Protein AF-A0A542XQQ1-F1 (afdb_monomer_lite)

Radius of gyration: 12.8 Å; chains: 1; bounding box: 33×26×26 Å

InterPro domains:
  IPR009081 Phosphopantetheine binding ACP domain [PF00550] (33-90)
  IPR009081 Phosphopantetheine binding ACP domain [PS50075] (19-94)
  IPR020806 Polyketide synthase-like, phosphopantetheine-binding domain [SM00823] (22-94)
  IPR036736 ACP-like superfamily [G3DSA:1.10.1200.10] (3-97)
  IPR036736 ACP-like superfamily [SSF47336] (13-92)

Foldseek 3Di:
DALCLLVVLLVDDLVCSLVSLLVVLQVLLCVLLVHDVPDDDDQPDFCVNSVQDPVSLVSSQVVCCGHNVWHDDSVQCVVQRGSNSVSVCCCCVPSNSVPD

pLDDT: mean 90.2, std 9.3, range [49.62, 97.31]

Secondary structure (DSSP, 8-state):
--THHHHHHHHS-HHHHHHHHHHHHHHHHHHHHTPPTTPPPPTTSBTTTTT--HHHHHHHHHHHHHHHSS---HHHHHHS-BHHHHHHHIIIIIS-TT--

Sequence (100 aa):
MTPETVLELRELPRHERREALEVIVAEQFRTKLLMEEGEEFPAEISFFDLGCTSLIIADVKEQLEMLLGCPISATVMFNQPTLEQFVNYLADDILRLSAT

Organism: Salinispora arenicola (NCBI:txid168697)

Structure (mmCIF, N/CA/C/O backbone):
data_AF-A0A542XQQ1-F1
#
_entry.id   AF-A0A542XQQ1-F1
#
loop_
_atom_site.group_PDB
_atom_site.id
_atom_site.type_symbol
_atom_site.label_atom_id
_atom_site.label_alt_id
_atom_site.label_comp_id
_atom_site.label_asym_id
_atom_site.label_entity_id
_atom_site.label_seq_id
_atom_site.pdbx_PDB_ins_code
_atom_site.Cartn_x
_atom_site.Cartn_y
_atom_site.Cartn_z
_atom_site.occupancy
_atom_site.B_iso_or_equiv
_atom_site.auth_seq_id
_atom_site.auth_comp_id
_atom_site.auth_asym_id
_atom_site.auth_atom_id
_atom_site.pdbx_PDB_model_num
ATOM 1 N N . MET A 1 1 ? 6.050 12.660 8.372 1.00 51.56 1 MET A N 1
ATOM 2 C CA . MET A 1 1 ? 4.575 12.697 8.394 1.00 51.56 1 MET A CA 1
ATOM 3 C C . MET A 1 1 ? 4.112 11.668 9.410 1.00 51.56 1 MET A C 1
ATOM 5 O O . MET A 1 1 ? 4.736 10.620 9.514 1.00 51.56 1 MET A O 1
ATOM 9 N N . THR A 1 2 ? 3.172 12.062 10.257 1.00 49.62 2 THR A N 1
ATOM 10 C CA . THR A 1 2 ? 2.835 11.502 11.577 1.00 49.62 2 THR A CA 1
ATOM 11 C C . THR A 1 2 ? 1.506 10.731 11.526 1.00 49.62 2 THR A C 1
ATOM 13 O O . THR A 1 2 ? 0.745 10.930 10.586 1.00 49.62 2 THR A O 1
ATOM 16 N N . PRO A 1 3 ? 1.164 9.923 12.551 1.00 62.09 3 PRO A N 1
ATOM 17 C CA . PRO A 1 3 ? -0.128 9.218 12.678 1.00 62.09 3 PRO A CA 1
ATOM 18 C C . PRO A 1 3 ? -1.395 10.107 12.646 1.00 62.09 3 PRO A C 1
ATOM 20 O O . PRO A 1 3 ? -2.511 9.598 12.752 1.00 62.09 3 PRO A O 1
ATOM 23 N N . GLU A 1 4 ? -1.245 11.424 12.484 1.00 72.88 4 GLU A N 1
ATOM 24 C CA . GLU A 1 4 ? -2.328 12.382 12.230 1.00 72.88 4 GLU A CA 1
ATOM 25 C C . GLU A 1 4 ? -3.085 12.064 10.934 1.00 72.88 4 GLU A C 1
ATOM 27 O O . GLU A 1 4 ? -4.296 12.267 10.882 1.00 72.88 4 GLU A O 1
ATOM 32 N N . THR A 1 5 ? -2.432 11.433 9.952 1.00 83.19 5 THR A N 1
ATOM 33 C CA . THR A 1 5 ? -3.040 11.087 8.660 1.00 83.19 5 THR A CA 1
ATOM 34 C C . THR A 1 5 ? -4.318 10.252 8.793 1.00 83.19 5 THR A C 1
ATOM 36 O O . THR A 1 5 ? -5.286 10.473 8.070 1.00 83.19 5 THR A O 1
ATOM 39 N N . VAL A 1 6 ? -4.389 9.312 9.743 1.00 85.19 6 VAL A N 1
ATOM 40 C CA . VAL A 1 6 ? -5.612 8.508 9.945 1.00 85.19 6 VAL A CA 1
ATOM 41 C C . VAL A 1 6 ? -6.750 9.334 10.545 1.00 85.19 6 VAL A C 1
ATOM 43 O O . VAL A 1 6 ? -7.917 9.066 10.255 1.00 85.19 6 VAL A O 1
ATOM 46 N N . LEU A 1 7 ? -6.437 10.325 11.383 1.00 85.88 7 LEU A N 1
ATOM 47 C CA . LEU A 1 7 ? -7.444 11.235 11.930 1.00 85.88 7 LEU A CA 1
ATOM 48 C C . LEU A 1 7 ? -7.995 12.137 10.825 1.00 85.88 7 LEU A C 1
ATOM 50 O O . LEU A 1 7 ? -9.211 12.191 10.668 1.00 85.88 7 LEU A O 1
ATOM 54 N N . GLU A 1 8 ? -7.121 12.717 10.000 1.00 89.50 8 GLU A N 1
ATOM 55 C CA . GLU A 1 8 ? -7.507 13.535 8.843 1.00 89.50 8 GLU A CA 1
ATOM 56 C C . GLU A 1 8 ? -8.408 12.746 7.880 1.00 89.50 8 GLU A C 1
ATOM 58 O O . GLU A 1 8 ? -9.488 13.203 7.503 1.00 89.50 8 GLU A O 1
ATOM 63 N N . LEU A 1 9 ? -8.037 11.496 7.568 1.00 90.31 9 LEU A N 1
ATOM 64 C CA . LEU A 1 9 ? -8.865 10.596 6.760 1.00 90.31 9 LEU A CA 1
ATOM 65 C C . LEU A 1 9 ? -10.246 10.351 7.381 1.00 90.31 9 LEU A C 1
ATOM 67 O O . LEU A 1 9 ? -11.222 10.174 6.659 1.00 90.31 9 LEU A O 1
ATOM 71 N N . ARG A 1 10 ? -10.363 10.319 8.711 1.00 89.88 10 ARG A N 1
ATOM 72 C CA . ARG A 1 10 ? -11.650 10.129 9.399 1.00 89.88 10 ARG A CA 1
ATOM 73 C C . ARG A 1 10 ? -12.491 11.402 9.453 1.00 89.88 10 ARG A C 1
ATOM 75 O O . ARG A 1 10 ? -13.710 11.290 9.575 1.00 89.88 10 ARG A O 1
ATOM 82 N N . GLU A 1 11 ? -11.894 12.580 9.341 1.00 91.69 11 GLU A N 1
ATOM 83 C CA . GLU A 1 11 ? -12.630 13.846 9.261 1.00 91.69 11 GLU A CA 1
ATOM 84 C C . GLU A 1 11 ? -13.261 14.067 7.881 1.00 91.69 11 GLU A C 1
ATOM 86 O O . GLU A 1 11 ? -14.304 14.715 7.779 1.00 91.69 11 GLU A O 1
ATOM 91 N N . LEU A 1 12 ? -12.699 13.454 6.835 1.00 91.25 12 LEU A N 1
ATOM 92 C CA . LEU A 1 12 ? -13.289 13.469 5.500 1.00 91.25 12 LEU A CA 1
ATOM 93 C C . LEU A 1 12 ? -14.654 12.749 5.457 1.00 91.25 12 LEU A C 1
ATOM 95 O O . LEU A 1 12 ? -14.884 11.765 6.183 1.00 91.25 12 LEU A O 1
ATOM 99 N N . PRO A 1 13 ? -15.567 13.181 4.566 1.00 91.50 13 PRO A N 1
ATOM 100 C CA . PRO A 1 13 ? -16.777 12.443 4.234 1.00 91.50 13 PRO A CA 1
ATOM 101 C C . PRO A 1 13 ? -16.468 10.999 3.851 1.00 91.50 13 PRO A C 1
ATOM 103 O O . PRO A 1 13 ? -15.517 10.718 3.131 1.00 91.50 13 PRO A O 1
ATOM 106 N N . ARG A 1 14 ? -17.305 10.060 4.311 1.00 86.19 14 ARG A N 1
ATOM 107 C CA . ARG A 1 14 ? -17.061 8.610 4.168 1.00 86.19 14 ARG A CA 1
ATOM 108 C C . ARG A 1 14 ? -16.703 8.168 2.746 1.00 86.19 14 ARG A C 1
ATOM 110 O O . ARG A 1 14 ? -15.878 7.277 2.594 1.00 86.19 14 ARG A O 1
ATOM 117 N N . HIS A 1 15 ? -17.322 8.779 1.739 1.00 86.56 15 HIS A N 1
ATOM 118 C CA . HIS A 1 15 ? -17.087 8.448 0.335 1.00 86.56 15 HIS A CA 1
ATOM 119 C C . HIS A 1 15 ? -15.717 8.924 -0.177 1.00 86.56 15 HIS A C 1
ATOM 121 O O . HIS A 1 15 ? -15.167 8.285 -1.062 1.00 86.56 15 HIS A O 1
ATOM 127 N N . GLU A 1 16 ? -15.139 9.969 0.420 1.00 91.88 16 GLU A N 1
ATOM 128 C CA . GLU A 1 16 ? -13.834 10.531 0.039 1.00 91.88 16 GLU A CA 1
ATOM 129 C C . GLU A 1 16 ? -12.668 9.855 0.773 1.00 91.88 16 GLU A C 1
ATOM 131 O O . GLU A 1 16 ? -11.535 9.884 0.304 1.00 91.88 16 GLU A O 1
ATOM 136 N N . ARG A 1 17 ? -12.913 9.194 1.914 1.00 93.19 17 ARG A N 1
ATOM 137 C CA . ARG A 1 17 ? -11.837 8.602 2.736 1.00 93.19 17 ARG A CA 1
ATOM 138 C C . ARG A 1 17 ? -11.014 7.556 1.989 1.00 93.19 17 ARG A C 1
ATOM 140 O O . ARG A 1 17 ? -9.800 7.504 2.150 1.00 93.19 17 ARG A O 1
ATOM 147 N N . ARG A 1 18 ? -11.678 6.697 1.206 1.00 93.06 18 ARG A N 1
ATOM 148 C CA . ARG A 1 18 ? -11.012 5.636 0.434 1.00 93.06 18 ARG A CA 1
ATOM 149 C C . ARG A 1 18 ? -10.184 6.224 -0.705 1.00 93.06 18 ARG A C 1
ATOM 151 O O . ARG A 1 18 ? -9.069 5.771 -0.920 1.00 93.06 18 ARG A O 1
ATOM 158 N N . GLU A 1 19 ? -10.706 7.241 -1.384 1.00 92.62 19 GLU A N 1
ATOM 159 C CA . GLU A 1 19 ? -9.994 7.958 -2.447 1.00 92.62 19 GLU A CA 1
ATOM 160 C C . GLU A 1 19 ? -8.770 8.701 -1.892 1.00 92.62 19 GLU A C 1
ATOM 162 O O . GLU A 1 19 ? -7.666 8.560 -2.406 1.00 92.62 19 GLU A O 1
ATOM 167 N N . ALA A 1 20 ? -8.915 9.391 -0.760 1.00 93.94 20 ALA A N 1
ATOM 168 C CA . ALA A 1 20 ? -7.791 10.039 -0.090 1.00 93.94 20 ALA A CA 1
ATOM 169 C C . ALA A 1 20 ? -6.722 9.031 0.376 1.00 93.94 20 ALA A C 1
ATOM 171 O O . ALA A 1 20 ? -5.524 9.287 0.242 1.00 93.94 20 ALA A O 1
ATOM 172 N N . LEU A 1 21 ? -7.135 7.865 0.888 1.00 95.19 21 LEU A N 1
ATOM 173 C CA . LEU A 1 21 ? -6.210 6.784 1.236 1.00 95.19 21 LEU A CA 1
ATOM 174 C C . LEU A 1 21 ? -5.481 6.242 0.001 1.00 95.19 21 LEU A C 1
ATOM 176 O O . LEU A 1 21 ? -4.280 5.992 0.072 1.00 95.19 21 LEU A O 1
ATOM 180 N N . GLU A 1 22 ? -6.183 6.078 -1.120 1.00 95.62 22 GLU A N 1
ATOM 181 C CA . GLU A 1 22 ? -5.584 5.651 -2.385 1.00 95.62 22 GLU A CA 1
ATOM 182 C C . GLU A 1 22 ? -4.488 6.608 -2.841 1.00 95.62 22 GLU A C 1
ATOM 184 O O . GLU A 1 22 ? -3.391 6.147 -3.150 1.00 95.62 22 GLU A O 1
ATOM 189 N N . VAL A 1 23 ? -4.738 7.919 -2.788 1.00 94.38 23 VAL A N 1
ATOM 190 C CA . VAL A 1 23 ? -3.733 8.942 -3.107 1.00 94.38 23 VAL A CA 1
ATOM 191 C C . VAL A 1 23 ? -2.499 8.781 -2.218 1.00 94.38 23 VAL A C 1
ATOM 193 O O . VAL A 1 23 ? -1.386 8.675 -2.724 1.00 94.38 23 VAL A O 1
ATOM 196 N N . ILE A 1 24 ? -2.675 8.677 -0.897 1.00 94.19 24 ILE A N 1
ATOM 197 C CA . ILE A 1 24 ? -1.554 8.520 0.046 1.00 94.19 24 ILE A CA 1
ATOM 198 C C . ILE A 1 24 ? -0.718 7.274 -0.272 1.00 94.19 24 ILE A C 1
ATOM 200 O O . ILE A 1 24 ? 0.515 7.333 -0.248 1.00 94.19 24 ILE A O 1
ATOM 204 N N . VAL A 1 25 ? -1.381 6.148 -0.550 1.00 95.38 25 VAL A N 1
ATOM 205 C CA . VAL A 1 25 ? -0.722 4.869 -0.841 1.00 95.38 25 VAL A CA 1
ATOM 206 C C . VAL A 1 25 ? -0.008 4.925 -2.191 1.00 95.38 25 VAL A C 1
ATOM 208 O O . VAL A 1 25 ? 1.159 4.538 -2.267 1.00 95.38 25 VAL A O 1
ATOM 211 N N . ALA A 1 26 ? -0.663 5.449 -3.229 1.00 96.00 26 ALA A N 1
ATOM 212 C CA . ALA A 1 26 ? -0.092 5.616 -4.561 1.00 96.00 26 ALA A CA 1
ATOM 213 C C . ALA A 1 26 ? 1.189 6.458 -4.522 1.00 96.00 26 ALA A C 1
ATOM 215 O O . ALA A 1 26 ? 2.201 6.058 -5.096 1.00 96.00 26 ALA A O 1
ATOM 216 N N . GLU A 1 27 ? 1.192 7.567 -3.777 1.00 94.44 27 GLU A N 1
ATOM 217 C CA . GLU A 1 27 ? 2.368 8.433 -3.629 1.00 94.44 27 GLU A CA 1
AT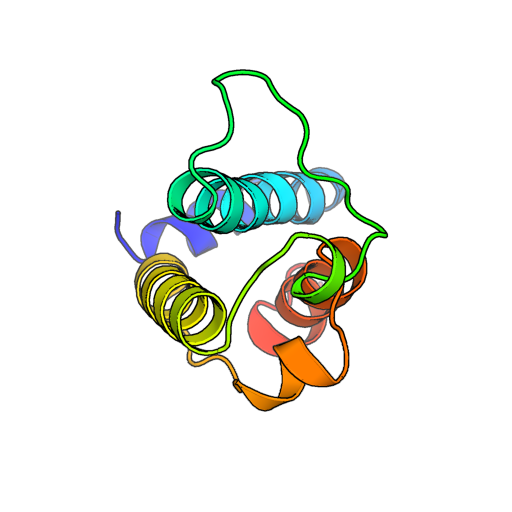OM 218 C C . GLU A 1 27 ? 3.592 7.694 -3.063 1.00 94.44 27 GLU A C 1
ATOM 220 O O . GLU A 1 27 ? 4.725 7.950 -3.489 1.00 94.44 27 GLU A O 1
ATOM 225 N N . GLN A 1 28 ? 3.395 6.722 -2.160 1.00 94.94 28 GLN A N 1
ATOM 226 C CA . GLN A 1 28 ? 4.513 5.930 -1.631 1.00 94.94 28 GLN A CA 1
ATOM 227 C C . GLN A 1 28 ? 5.153 5.068 -2.721 1.00 94.94 28 GL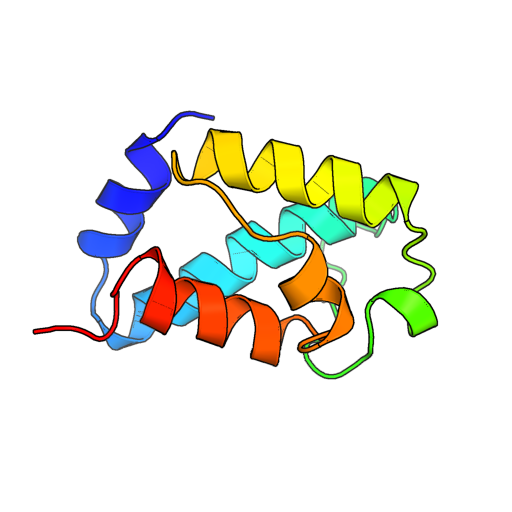N A C 1
ATOM 229 O O . GLN A 1 28 ? 6.380 4.973 -2.799 1.00 94.94 28 GLN A O 1
ATOM 234 N N . PHE A 1 29 ? 4.338 4.464 -3.588 1.00 95.44 29 PHE A N 1
ATOM 235 C CA . PHE A 1 29 ? 4.837 3.661 -4.699 1.00 95.44 29 PHE A CA 1
ATOM 236 C C . PHE A 1 29 ? 5.479 4.521 -5.785 1.00 95.44 29 PHE A C 1
ATOM 238 O O . PHE A 1 29 ? 6.593 4.216 -6.209 1.00 95.44 29 PHE A O 1
ATOM 245 N N . ARG A 1 30 ? 4.835 5.623 -6.183 1.00 95.44 30 ARG A N 1
ATOM 246 C CA . ARG A 1 30 ? 5.359 6.570 -7.181 1.00 95.44 30 ARG A CA 1
ATOM 247 C C . ARG A 1 30 ? 6.742 7.080 -6.808 1.00 95.44 30 ARG A C 1
ATOM 249 O O . ARG A 1 30 ? 7.660 7.036 -7.623 1.00 95.44 30 ARG A O 1
ATOM 256 N N . THR A 1 31 ? 6.908 7.470 -5.544 1.00 93.50 31 THR A N 1
ATOM 257 C CA . THR A 1 31 ? 8.194 7.929 -5.006 1.00 93.50 31 THR A CA 1
ATOM 258 C C . THR A 1 31 ? 9.275 6.854 -5.143 1.00 93.50 31 THR A C 1
ATOM 260 O O . THR A 1 31 ? 10.413 7.155 -5.494 1.00 93.50 31 THR A O 1
ATOM 263 N N . LYS A 1 32 ? 8.939 5.584 -4.884 1.00 94.38 32 LYS A N 1
ATOM 264 C CA . LYS A 1 32 ? 9.896 4.466 -4.957 1.00 94.38 32 LYS A CA 1
ATOM 265 C C . LYS A 1 32 ? 10.182 3.999 -6.382 1.00 94.38 32 LYS A C 1
ATOM 267 O O . LYS A 1 32 ? 11.274 3.495 -6.631 1.00 94.38 32 LYS A O 1
ATOM 272 N N . LEU A 1 33 ? 9.232 4.179 -7.294 1.00 93.69 33 LEU A N 1
ATOM 273 C CA . LEU A 1 33 ? 9.386 3.899 -8.721 1.00 93.69 33 LEU A CA 1
ATOM 274 C C . LEU A 1 33 ? 9.986 5.072 -9.508 1.00 93.69 33 LEU A C 1
ATOM 276 O O . LEU A 1 33 ? 10.259 4.908 -10.692 1.00 93.69 33 LEU A O 1
ATOM 280 N N . LEU A 1 34 ? 10.238 6.216 -8.859 1.00 93.50 34 LEU A N 1
ATOM 281 C CA . LEU A 1 34 ? 10.765 7.431 -9.491 1.00 93.50 34 LEU A CA 1
ATOM 282 C C . LEU A 1 34 ? 9.872 7.924 -10.645 1.00 93.50 34 LEU A C 1
ATOM 284 O O . LEU A 1 34 ? 10.375 8.392 -11.665 1.00 93.50 34 LEU A O 1
ATOM 288 N N . MET A 1 35 ? 8.555 7.788 -10.472 1.00 93.88 35 MET A N 1
ATOM 289 C CA . MET A 1 35 ? 7.554 8.266 -11.430 1.00 93.88 35 MET A CA 1
ATOM 290 C C . MET A 1 35 ? 7.536 9.794 -11.488 1.00 93.88 35 MET A C 1
ATOM 292 O O . MET A 1 35 ? 7.870 10.466 -10.507 1.00 93.88 35 MET A O 1
ATOM 296 N N . GLU A 1 36 ? 7.127 10.345 -12.629 1.00 91.56 36 GLU A N 1
ATOM 297 C CA . GLU A 1 36 ? 7.087 11.795 -12.816 1.00 91.56 36 GLU A CA 1
ATOM 298 C C . GLU A 1 36 ? 5.949 12.442 -12.005 1.00 91.56 36 GLU A C 1
ATOM 300 O O . GLU A 1 36 ? 4.917 11.829 -11.693 1.00 91.56 36 GLU A O 1
ATOM 305 N N . GLU A 1 37 ? 6.126 13.717 -11.651 1.00 84.31 37 GLU A N 1
ATOM 306 C CA . GLU A 1 37 ? 5.069 14.508 -11.020 1.00 84.31 37 GLU A CA 1
ATOM 307 C C . GLU A 1 37 ? 3.856 14.603 -11.961 1.00 84.31 37 GLU A C 1
ATOM 309 O O . GLU A 1 37 ? 3.976 14.988 -13.122 1.00 84.31 37 GLU A O 1
ATOM 314 N N . GLY A 1 38 ? 2.672 14.244 -11.462 1.00 81.75 38 GLY A N 1
ATOM 315 C CA . GLY A 1 38 ? 1.432 14.216 -12.246 1.00 81.75 38 GLY A CA 1
ATOM 316 C C . GLY A 1 38 ? 1.161 12.916 -13.016 1.00 81.75 38 GL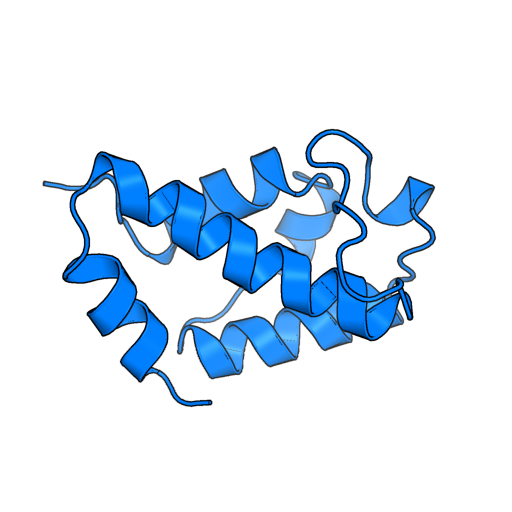Y A C 1
ATOM 317 O O . GLY A 1 38 ? 0.054 12.751 -13.513 1.00 81.75 38 GLY A O 1
ATOM 318 N N . GLU A 1 39 ? 2.103 11.969 -13.065 1.00 90.06 39 GLU A N 1
ATOM 319 C CA . GLU A 1 39 ? 1.853 10.628 -13.616 1.00 90.06 39 GLU A CA 1
ATOM 320 C C . GLU A 1 39 ? 0.878 9.835 -12.726 1.00 90.06 39 GLU A C 1
ATOM 322 O O . GLU A 1 39 ? 1.054 9.785 -11.508 1.00 90.06 39 GLU A O 1
ATOM 327 N N . GLU A 1 40 ? -0.157 9.222 -13.300 1.00 90.69 40 GLU A N 1
ATOM 328 C CA . GLU A 1 40 ? -1.114 8.417 -12.531 1.00 90.69 40 GLU A CA 1
ATOM 329 C C . GLU A 1 40 ? -0.541 7.034 -12.206 1.00 90.69 40 GLU A C 1
ATOM 331 O O . GLU A 1 40 ? 0.019 6.354 -13.068 1.00 90.69 40 GLU A O 1
ATOM 336 N N . PHE A 1 41 ? -0.716 6.585 -10.961 1.00 94.94 41 PHE A N 1
ATOM 337 C CA . PHE A 1 41 ? -0.373 5.217 -10.588 1.00 94.94 41 PHE A CA 1
ATOM 338 C C . PHE A 1 41 ? -1.501 4.264 -11.017 1.00 94.94 41 PHE A C 1
ATOM 340 O O . PHE A 1 41 ? -2.643 4.450 -10.590 1.00 94.94 41 PHE A O 1
ATOM 347 N N . PRO A 1 42 ? -1.225 3.229 -11.826 1.00 95.38 42 PRO A N 1
ATOM 348 C CA . PRO A 1 42 ? -2.272 2.357 -12.346 1.00 95.38 42 PRO A CA 1
ATOM 349 C C . PRO A 1 42 ? -2.854 1.463 -11.245 1.00 95.38 42 PRO A C 1
ATOM 351 O O . PRO A 1 42 ? -2.163 0.617 -10.675 1.00 95.38 42 PRO A O 1
ATOM 354 N N . ALA A 1 43 ? -4.150 1.631 -10.970 1.00 95.38 43 ALA A N 1
ATOM 355 C CA . ALA A 1 43 ? -4.782 1.028 -9.799 1.00 95.38 43 ALA A CA 1
ATOM 356 C C . ALA A 1 43 ? -4.952 -0.501 -9.880 1.00 95.38 43 ALA A C 1
ATOM 358 O O . ALA A 1 43 ? -4.901 -1.188 -8.858 1.00 95.38 43 ALA A O 1
ATOM 359 N N . GLU A 1 44 ? -5.128 -1.024 -11.096 1.00 96.19 44 GLU A N 1
ATOM 360 C CA . GLU A 1 44 ? -5.466 -2.428 -11.376 1.00 96.19 44 GLU A CA 1
ATOM 361 C C . GLU A 1 44 ? -4.259 -3.277 -11.814 1.00 96.19 44 GLU A C 1
ATOM 363 O O . GLU A 1 44 ? -4.370 -4.498 -11.942 1.00 96.19 44 GLU A O 1
ATOM 368 N N . ILE A 1 45 ? -3.096 -2.659 -12.055 1.00 96.75 45 ILE A N 1
ATOM 369 C CA . ILE A 1 45 ? -1.883 -3.379 -12.463 1.00 96.75 45 ILE A CA 1
ATOM 370 C C . ILE A 1 45 ? -1.155 -3.881 -11.219 1.00 96.75 45 ILE A C 1
ATOM 372 O O . ILE A 1 45 ? -1.081 -3.197 -10.196 1.00 96.75 45 ILE A O 1
ATOM 376 N N . SER A 1 46 ? -0.611 -5.097 -11.301 1.00 96.06 46 SER A N 1
ATOM 377 C CA . SER A 1 46 ? 0.136 -5.654 -10.185 1.00 96.06 46 SER A CA 1
ATOM 378 C C . SER A 1 46 ? 1.390 -4.830 -9.884 1.00 96.06 46 SER A C 1
ATOM 380 O O . SER A 1 46 ? 2.138 -4.493 -10.798 1.00 96.06 46 SER A O 1
ATOM 382 N N . PHE A 1 47 ? 1.699 -4.602 -8.605 1.00 95.19 47 PHE A N 1
ATOM 383 C CA . PHE A 1 47 ? 2.950 -3.977 -8.170 1.00 95.19 47 PHE A CA 1
ATOM 384 C C . PHE A 1 47 ? 4.176 -4.633 -8.824 1.00 95.19 47 PHE A C 1
ATOM 386 O O . PHE A 1 47 ? 5.111 -3.944 -9.219 1.00 95.19 47 PHE A O 1
ATOM 393 N N . PHE A 1 48 ? 4.169 -5.958 -8.998 1.00 94.00 48 PHE A N 1
ATOM 394 C CA . PHE A 1 48 ? 5.281 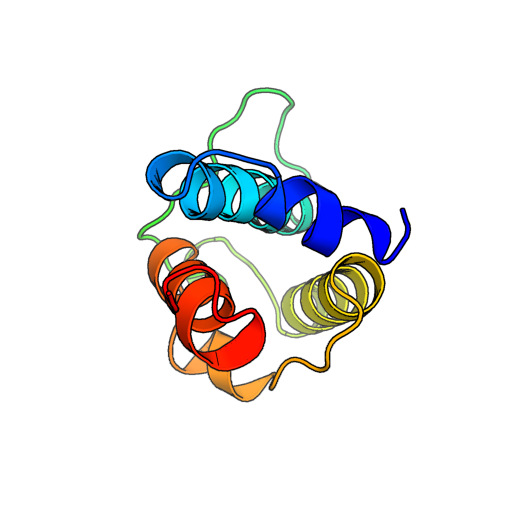-6.683 -9.621 1.00 94.00 48 PHE A CA 1
ATOM 395 C C . PHE A 1 48 ? 5.402 -6.405 -11.123 1.00 94.00 48 PHE A C 1
ATOM 397 O O . PHE A 1 48 ? 6.518 -6.255 -11.619 1.00 94.00 48 PHE A O 1
ATOM 404 N N . ASP A 1 49 ? 4.276 -6.273 -11.828 1.00 95.81 49 ASP A N 1
ATOM 405 C CA . ASP A 1 49 ? 4.252 -5.895 -13.248 1.00 95.81 49 ASP A CA 1
ATOM 406 C C . ASP A 1 49 ? 4.687 -4.434 -13.451 1.00 95.81 49 ASP A C 1
ATOM 408 O O . ASP A 1 49 ? 5.260 -4.095 -14.485 1.00 95.81 49 ASP A O 1
ATOM 412 N N . LEU A 1 50 ? 4.500 -3.585 -12.434 1.00 94.31 50 LEU A N 1
ATOM 413 C CA . LEU A 1 50 ? 5.018 -2.211 -12.373 1.00 94.31 50 LEU A CA 1
ATOM 414 C C . LEU A 1 50 ? 6.501 -2.135 -11.979 1.00 94.31 50 LEU A C 1
ATOM 416 O O . LEU A 1 50 ? 7.057 -1.047 -11.851 1.00 94.31 50 LEU A O 1
ATOM 420 N N . GLY A 1 51 ? 7.160 -3.278 -11.773 1.00 93.25 51 GLY A N 1
ATOM 421 C CA . GLY A 1 51 ? 8.574 -3.340 -11.411 1.00 93.25 51 GLY A CA 1
ATOM 422 C C . GLY A 1 51 ? 8.857 -3.158 -9.918 1.00 93.25 51 GLY A C 1
ATOM 423 O O . GLY A 1 51 ? 10.022 -3.021 -9.535 1.00 93.25 51 GLY A O 1
ATOM 424 N N . CYS A 1 52 ? 7.842 -3.194 -9.044 1.00 94.38 52 CYS A N 1
ATOM 425 C CA . CYS A 1 52 ? 8.076 -3.237 -7.605 1.00 94.38 52 CYS A CA 1
ATOM 426 C C . CYS A 1 52 ? 8.770 -4.549 -7.226 1.00 94.38 52 CYS A C 1
ATOM 428 O O . CYS A 1 52 ? 8.238 -5.649 -7.373 1.00 94.38 52 CYS A O 1
ATOM 430 N N . THR A 1 53 ? 9.975 -4.421 -6.683 1.00 93.94 53 THR A N 1
ATOM 431 C CA . THR A 1 53 ? 10.720 -5.538 -6.100 1.00 93.94 53 THR A CA 1
ATOM 432 C C . THR A 1 53 ? 10.313 -5.754 -4.644 1.00 93.94 53 THR A C 1
ATOM 434 O O . THR A 1 53 ? 9.726 -4.874 -4.016 1.00 93.94 53 THR A O 1
ATOM 437 N N . SER A 1 54 ? 10.699 -6.885 -4.047 1.00 92.44 54 SER A N 1
ATOM 438 C CA . SER A 1 54 ? 10.477 -7.131 -2.614 1.00 92.44 54 SER A CA 1
ATOM 439 C C . SER A 1 54 ? 11.063 -6.036 -1.713 1.00 92.44 54 SER A C 1
ATOM 441 O O . SER A 1 54 ? 10.514 -5.777 -0.647 1.00 92.44 54 SER A O 1
ATOM 443 N N . LEU A 1 55 ? 12.156 -5.388 -2.138 1.00 94.12 55 LEU A N 1
ATOM 444 C CA . LEU A 1 55 ? 12.751 -4.266 -1.411 1.00 94.12 55 LEU A CA 1
ATOM 445 C C . LEU A 1 55 ? 11.843 -3.032 -1.461 1.00 94.12 55 LEU A C 1
ATOM 447 O O . LEU A 1 55 ? 11.575 -2.438 -0.426 1.00 94.12 55 LEU A O 1
ATOM 451 N N . ILE A 1 56 ? 11.309 -2.698 -2.641 1.00 94.44 56 ILE A N 1
ATOM 452 C CA . ILE A 1 56 ? 10.348 -1.594 -2.798 1.00 94.44 56 ILE A CA 1
ATOM 453 C C . ILE A 1 56 ? 9.093 -1.858 -1.962 1.00 94.44 56 ILE A C 1
ATOM 455 O O . ILE A 1 56 ? 8.635 -0.974 -1.247 1.00 94.44 56 ILE A O 1
ATOM 459 N N . ILE A 1 57 ? 8.573 -3.086 -2.002 1.00 94.81 57 ILE A N 1
ATOM 460 C CA . ILE A 1 57 ? 7.406 -3.502 -1.216 1.00 94.81 57 ILE A CA 1
ATOM 461 C C . ILE A 1 57 ? 7.666 -3.348 0.290 1.00 94.81 57 ILE A C 1
ATOM 463 O O . ILE A 1 57 ? 6.832 -2.792 1.003 1.00 94.81 57 ILE A O 1
ATOM 467 N N . ALA A 1 58 ? 8.821 -3.808 0.780 1.00 94.44 58 ALA A N 1
ATOM 468 C CA . ALA A 1 58 ? 9.189 -3.691 2.190 1.00 94.44 58 ALA A CA 1
ATOM 469 C C . ALA A 1 58 ? 9.337 -2.226 2.632 1.00 94.44 58 ALA A C 1
ATOM 471 O O . ALA A 1 58 ? 8.816 -1.854 3.683 1.00 94.44 58 ALA A O 1
ATOM 472 N N . ASP A 1 59 ? 9.977 -1.399 1.805 1.00 94.81 59 ASP A N 1
ATOM 473 C CA . ASP A 1 59 ? 10.141 0.032 2.046 1.00 94.81 59 ASP A CA 1
ATOM 474 C C . ASP A 1 59 ? 8.791 0.764 2.091 1.00 94.81 59 ASP A C 1
ATOM 476 O O . ASP A 1 59 ? 8.535 1.528 3.018 1.00 94.81 59 ASP A O 1
ATOM 480 N N . VAL A 1 60 ? 7.916 0.544 1.101 1.00 95.31 60 VAL A N 1
ATOM 481 C CA . VAL A 1 60 ? 6.578 1.163 1.060 1.00 95.31 60 VAL A CA 1
ATOM 482 C C . VAL A 1 60 ? 5.760 0.739 2.272 1.00 95.31 60 VAL A C 1
ATOM 484 O O . VAL A 1 60 ? 5.136 1.581 2.914 1.00 95.31 60 VAL A O 1
ATOM 487 N N . LYS A 1 61 ? 5.797 -0.550 2.628 1.00 94.69 61 LYS A N 1
ATOM 488 C CA . LYS A 1 61 ? 5.146 -1.059 3.836 1.00 94.69 61 LYS A CA 1
ATOM 489 C C . LYS A 1 61 ? 5.621 -0.305 5.079 1.00 94.69 61 LYS A C 1
ATOM 491 O O . LYS A 1 61 ? 4.779 0.161 5.836 1.00 94.69 61 LYS A O 1
ATOM 496 N N . GLU A 1 62 ? 6.930 -0.187 5.296 1.00 94.69 62 GLU A N 1
ATOM 497 C CA . GLU A 1 62 ? 7.478 0.504 6.471 1.00 94.69 62 GLU A CA 1
ATOM 498 C C . GLU A 1 62 ? 7.036 1.975 6.520 1.00 94.69 62 GLU A C 1
ATOM 500 O O . GLU A 1 62 ? 6.618 2.462 7.571 1.00 94.69 62 GLU A O 1
ATOM 505 N N . GLN A 1 63 ? 7.049 2.673 5.378 1.00 93.75 63 GLN A N 1
ATOM 506 C CA . GLN A 1 63 ? 6.551 4.050 5.305 1.00 93.75 63 GLN A CA 1
ATOM 507 C C . GLN A 1 63 ? 5.063 4.140 5.653 1.00 93.75 63 GLN A C 1
ATOM 509 O O . GLN A 1 63 ? 4.671 4.984 6.457 1.00 93.75 63 GLN A O 1
ATOM 514 N N . LEU A 1 64 ? 4.232 3.251 5.108 1.00 94.38 64 LEU A N 1
ATOM 515 C CA . LEU A 1 64 ? 2.801 3.225 5.408 1.00 94.38 64 LEU A CA 1
ATOM 516 C C . LEU A 1 64 ? 2.520 2.889 6.875 1.00 94.38 64 LEU A C 1
ATOM 518 O O . LEU A 1 64 ? 1.638 3.500 7.467 1.00 94.38 64 LEU A O 1
ATOM 522 N N . GLU A 1 65 ? 3.274 1.977 7.490 1.00 94.00 65 GLU A N 1
ATOM 523 C CA . GLU A 1 65 ? 3.140 1.675 8.921 1.00 94.00 65 GLU A CA 1
ATOM 524 C C . GLU A 1 65 ? 3.445 2.905 9.789 1.00 94.00 65 GLU A C 1
ATOM 526 O O . GLU A 1 65 ? 2.742 3.156 10.770 1.00 94.00 65 GLU A O 1
ATOM 531 N N . MET A 1 66 ? 4.444 3.711 9.411 1.00 92.31 66 MET A N 1
ATOM 532 C CA . MET A 1 66 ? 4.756 4.970 10.095 1.00 92.31 66 MET A CA 1
ATOM 533 C C . MET A 1 66 ? 3.684 6.047 9.884 1.00 92.31 66 MET A C 1
ATOM 535 O O . MET A 1 66 ? 3.326 6.738 10.838 1.00 92.31 66 MET A O 1
ATOM 539 N N . LEU A 1 67 ? 3.168 6.187 8.658 1.00 91.19 67 LEU A N 1
ATOM 540 C CA . LEU A 1 67 ? 2.138 7.173 8.305 1.00 91.19 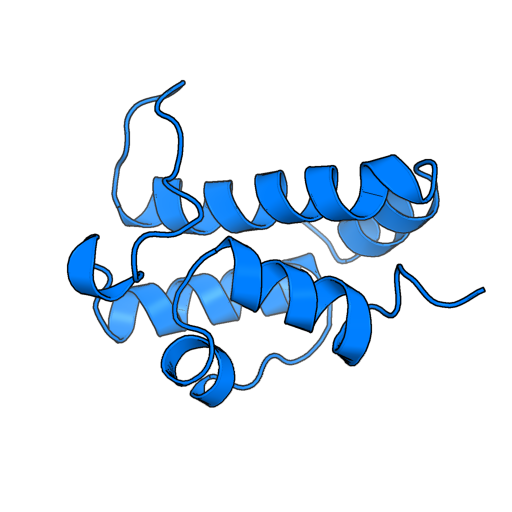67 LEU A CA 1
ATOM 541 C C . LEU A 1 67 ? 0.788 6.852 8.949 1.00 91.19 67 LEU A C 1
ATOM 543 O O . LEU A 1 67 ? 0.117 7.731 9.483 1.00 91.19 67 LEU A O 1
ATOM 547 N N . LEU A 1 68 ? 0.387 5.583 8.901 1.00 90.44 68 LEU A N 1
ATOM 548 C CA . LEU A 1 68 ? -0.920 5.133 9.368 1.00 90.44 68 LEU A CA 1
ATOM 549 C C . LEU A 1 68 ? -0.912 4.747 10.855 1.00 90.44 68 LEU A C 1
ATOM 551 O O . LEU A 1 68 ? -1.969 4.615 11.467 1.00 90.44 68 LEU A O 1
ATOM 555 N N . GLY A 1 69 ? 0.264 4.557 11.457 1.00 90.88 69 GLY A N 1
ATOM 556 C CA . GLY A 1 69 ? 0.395 4.179 12.864 1.00 90.88 69 GLY A CA 1
ATOM 557 C C . GLY A 1 69 ? -0.139 2.777 13.179 1.00 90.88 69 GLY A C 1
ATOM 558 O O . GLY A 1 69 ? -0.502 2.498 14.322 1.00 90.88 69 GLY A O 1
ATOM 559 N N . CYS A 1 70 ? -0.210 1.892 12.182 1.00 90.25 70 CYS A N 1
ATOM 560 C CA . CYS A 1 70 ? -0.728 0.533 12.313 1.00 90.25 70 CYS A CA 1
ATOM 561 C C . CYS A 1 70 ? 0.158 -0.477 11.568 1.00 90.25 70 CYS A C 1
ATOM 563 O O . CYS A 1 70 ? 0.672 -0.149 10.500 1.00 90.25 70 CYS A O 1
ATOM 565 N N . PRO A 1 71 ? 0.318 -1.709 12.083 1.00 91.50 71 PRO A N 1
ATOM 566 C CA . PRO A 1 71 ? 1.098 -2.742 11.409 1.00 91.50 71 PRO A CA 1
ATOM 567 C C . PRO A 1 71 ? 0.386 -3.256 10.150 1.00 91.50 71 PRO A C 1
ATOM 569 O O . PRO A 1 71 ? -0.833 -3.440 10.144 1.00 91.50 71 PRO A O 1
ATOM 572 N N . ILE A 1 72 ? 1.156 -3.560 9.106 1.00 92.44 72 ILE A N 1
ATOM 573 C CA . ILE A 1 72 ? 0.662 -4.069 7.822 1.00 92.44 72 ILE A CA 1
ATOM 574 C C . ILE A 1 72 ? 1.315 -5.427 7.550 1.00 92.44 72 ILE A C 1
ATOM 576 O O . ILE A 1 72 ? 2.530 -5.588 7.622 1.00 92.44 72 ILE A O 1
ATOM 580 N N . SER A 1 73 ? 0.526 -6.446 7.212 1.00 90.00 73 SER A N 1
ATOM 581 C CA . SER A 1 73 ? 1.097 -7.747 6.850 1.00 90.00 73 SER A CA 1
ATOM 582 C C . SER A 1 73 ? 1.736 -7.681 5.466 1.00 90.00 73 SER A C 1
ATOM 584 O O . SER A 1 73 ? 1.043 -7.413 4.492 1.00 90.00 73 SER A O 1
ATOM 586 N N . ALA A 1 74 ? 3.026 -8.003 5.341 1.00 83.31 74 ALA A N 1
ATOM 587 C CA . ALA A 1 74 ? 3.684 -8.060 4.031 1.00 83.31 74 ALA A CA 1
ATOM 588 C C . ALA A 1 74 ? 2.997 -9.056 3.079 1.00 83.31 74 ALA A C 1
ATOM 590 O O . ALA A 1 74 ? 2.935 -8.817 1.879 1.00 83.31 74 ALA A O 1
ATOM 591 N N . THR A 1 75 ? 2.421 -10.141 3.611 1.00 89.94 75 THR A N 1
ATOM 592 C CA . THR A 1 75 ? 1.701 -11.159 2.830 1.00 89.94 75 THR A CA 1
ATOM 593 C C . THR A 1 75 ? 0.514 -10.577 2.063 1.00 89.94 75 THR A C 1
ATOM 595 O O . THR A 1 75 ? 0.182 -11.080 0.991 1.00 89.94 75 THR A O 1
ATOM 598 N N . VAL A 1 76 ? -0.109 -9.502 2.561 1.00 91.44 76 VAL A N 1
ATOM 599 C CA . VAL A 1 76 ? -1.254 -8.903 1.870 1.00 91.44 76 VAL A CA 1
ATOM 600 C C . VAL A 1 76 ? -0.849 -8.272 0.544 1.00 91.44 76 VAL A C 1
ATOM 602 O O . VAL A 1 76 ? -1.566 -8.440 -0.426 1.00 91.44 76 VAL A O 1
ATOM 605 N N . MET A 1 77 ? 0.334 -7.660 0.449 1.00 88.38 77 MET A N 1
ATOM 606 C CA . MET A 1 77 ? 0.823 -7.057 -0.798 1.00 88.38 77 MET A CA 1
ATOM 607 C C . MET A 1 77 ? 1.180 -8.109 -1.865 1.00 88.38 77 MET A C 1
ATOM 609 O O . MET A 1 77 ? 1.319 -7.771 -3.034 1.00 88.38 77 MET A O 1
ATOM 613 N N . PHE A 1 78 ? 1.296 -9.388 -1.484 1.00 89.50 78 PHE A N 1
ATOM 614 C CA . PHE A 1 78 ? 1.407 -10.507 -2.426 1.00 89.50 78 PHE A CA 1
ATOM 615 C C . PHE A 1 78 ? 0.036 -11.079 -2.815 1.00 89.50 78 PHE A C 1
ATOM 617 O O . PHE A 1 78 ? -0.160 -11.469 -3.962 1.00 89.50 78 PHE A O 1
ATOM 624 N N . ASN A 1 79 ? -0.913 -11.132 -1.875 1.00 92.12 79 ASN A N 1
ATOM 625 C CA . ASN A 1 79 ? -2.252 -11.688 -2.103 1.00 92.12 79 ASN A CA 1
ATOM 626 C C . ASN A 1 79 ? -3.228 -10.697 -2.746 1.00 92.12 79 ASN A C 1
ATOM 628 O O . ASN A 1 79 ? -4.200 -11.115 -3.367 1.00 92.12 79 ASN A O 1
ATOM 632 N N . GLN A 1 80 ? -3.004 -9.404 -2.538 1.00 92.44 80 GLN A N 1
ATOM 633 C CA . GLN A 1 80 ? -3.780 -8.271 -3.032 1.00 92.44 80 GLN A CA 1
ATOM 634 C C . GLN A 1 80 ? -2.809 -7.332 -3.764 1.00 92.44 80 GLN A C 1
ATOM 636 O O . GLN A 1 80 ? -2.501 -6.248 -3.267 1.00 92.44 80 GLN A O 1
ATOM 641 N N . PRO A 1 81 ? -2.206 -7.776 -4.883 1.00 94.75 81 PRO A N 1
ATOM 642 C CA . PRO A 1 81 ? -0.987 -7.169 -5.400 1.00 94.75 81 PRO A CA 1
ATOM 643 C C . PRO A 1 81 ? -1.251 -5.943 -6.276 1.00 94.75 81 PRO A C 1
ATOM 645 O O . PRO A 1 81 ? -0.401 -5.616 -7.092 1.00 94.75 81 PRO A O 1
ATOM 648 N N . THR A 1 82 ? -2.414 -5.306 -6.158 1.00 97.31 82 THR A N 1
ATOM 649 C CA . THR A 1 82 ? -2.804 -4.104 -6.909 1.00 97.31 82 THR A CA 1
ATOM 650 C C . THR A 1 82 ? -3.123 -2.985 -5.926 1.00 97.31 82 THR A C 1
ATOM 652 O O . THR A 1 82 ? -3.473 -3.252 -4.770 1.00 97.31 82 THR A O 1
ATOM 655 N N . LEU A 1 83 ? -3.014 -1.732 -6.369 1.00 96.56 83 LEU A N 1
ATOM 656 C CA . LEU A 1 83 ? -3.319 -0.582 -5.519 1.00 96.56 83 LEU A CA 1
ATOM 657 C C . LEU A 1 83 ? -4.773 -0.632 -5.041 1.00 96.56 83 LEU A C 1
ATOM 659 O O . LEU A 1 83 ? -5.013 -0.471 -3.848 1.00 96.56 83 LEU A O 1
ATOM 663 N N . GLU A 1 84 ? -5.720 -0.923 -5.938 1.00 96.12 84 GLU A N 1
ATOM 664 C CA . GLU A 1 84 ? -7.143 -0.986 -5.599 1.00 96.12 84 GLU A CA 1
ATOM 665 C C . GLU A 1 84 ? -7.407 -1.993 -4.470 1.00 96.12 84 GLU A C 1
ATOM 667 O O . GLU A 1 84 ? -7.983 -1.651 -3.434 1.00 96.12 84 GLU A O 1
ATOM 672 N N . GLN A 1 85 ? -6.937 -3.230 -4.638 1.00 96.12 85 GLN A N 1
ATOM 673 C CA . GLN A 1 85 ? -7.148 -4.305 -3.670 1.00 96.12 85 GLN A CA 1
ATOM 674 C C . GLN A 1 85 ? -6.468 -4.013 -2.330 1.00 96.12 85 GLN A C 1
ATOM 676 O O . GLN A 1 85 ? -7.044 -4.244 -1.264 1.00 96.12 85 GLN A O 1
ATOM 681 N N . PHE A 1 86 ? -5.245 -3.485 -2.372 1.00 96.00 86 PHE A N 1
ATOM 682 C CA . PHE A 1 86 ? -4.494 -3.168 -1.168 1.00 96.00 86 PHE A CA 1
ATOM 683 C C . PHE A 1 86 ? -5.122 -2.006 -0.386 1.00 96.00 86 PHE A C 1
ATOM 685 O O . PHE A 1 86 ? -5.244 -2.084 0.837 1.00 96.00 86 PHE A O 1
ATOM 692 N N . VAL A 1 87 ? -5.589 -0.962 -1.077 1.00 95.56 87 VAL A N 1
ATOM 693 C CA . VAL A 1 87 ? -6.324 0.154 -0.464 1.00 95.56 87 VAL A CA 1
ATOM 694 C C . VAL A 1 87 ? -7.626 -0.331 0.164 1.00 95.56 87 VAL A C 1
ATOM 696 O O . VAL A 1 87 ? -7.932 0.074 1.284 1.00 95.56 87 VAL A O 1
ATOM 699 N N . ASN A 1 88 ? -8.364 -1.223 -0.502 1.00 94.44 88 ASN A N 1
ATOM 700 C CA . ASN A 1 88 ? -9.593 -1.794 0.053 1.00 94.44 88 ASN A CA 1
ATOM 701 C C . ASN A 1 88 ? -9.315 -2.554 1.358 1.00 94.44 88 ASN A C 1
ATOM 703 O O . ASN A 1 88 ? -9.969 -2.301 2.366 1.00 94.44 88 ASN A O 1
ATOM 707 N N . TYR A 1 89 ? -8.273 -3.390 1.386 1.00 94.00 89 TYR A N 1
ATOM 708 C CA . TYR A 1 89 ? -7.837 -4.063 2.612 1.00 94.00 89 TYR A CA 1
ATOM 709 C C . TYR A 1 89 ? -7.469 -3.074 3.731 1.00 94.00 89 TYR A C 1
ATOM 711 O O . TYR A 1 89 ? -7.882 -3.233 4.881 1.00 94.00 89 TYR A O 1
ATOM 719 N N . LEU A 1 90 ? -6.698 -2.027 3.421 1.00 93.81 90 LEU A N 1
ATOM 720 C CA . LEU A 1 90 ? -6.337 -1.021 4.419 1.00 93.81 90 LEU A CA 1
ATOM 721 C C . LEU A 1 90 ? -7.575 -0.286 4.951 1.00 93.81 90 LEU A C 1
ATOM 723 O O . LEU A 1 90 ? -7.686 -0.067 6.158 1.00 93.81 90 LEU A O 1
ATOM 727 N N . ALA A 1 91 ? -8.505 0.082 4.072 1.00 93.19 91 ALA A N 1
ATOM 728 C CA . ALA A 1 91 ? -9.719 0.798 4.436 1.00 93.19 91 ALA A CA 1
ATOM 729 C C . ALA A 1 91 ? -10.656 -0.053 5.304 1.00 93.19 91 ALA A C 1
ATOM 731 O O . ALA A 1 91 ? -11.158 0.452 6.311 1.00 93.19 91 ALA A O 1
ATOM 732 N N . ASP A 1 92 ? -10.869 -1.321 4.954 1.00 91.81 92 ASP A N 1
ATOM 733 C CA . ASP A 1 92 ? -11.873 -2.176 5.590 1.00 91.81 92 ASP A CA 1
ATOM 734 C C . ASP A 1 92 ? -11.327 -2.938 6.802 1.00 91.81 92 ASP A C 1
ATOM 736 O O . ASP A 1 92 ? -11.918 -2.883 7.886 1.00 91.81 92 ASP A O 1
ATOM 740 N N . ASP A 1 93 ? -10.182 -3.605 6.663 1.00 90.50 93 ASP A N 1
ATOM 741 C CA . ASP A 1 93 ? -9.659 -4.507 7.691 1.00 90.50 93 ASP A CA 1
ATOM 742 C C . ASP A 1 93 ? -8.802 -3.783 8.734 1.00 90.50 93 ASP A C 1
ATOM 744 O O . ASP A 1 93 ? -8.884 -4.085 9.931 1.00 90.50 93 ASP A O 1
ATOM 748 N N . ILE A 1 94 ? -7.989 -2.814 8.299 1.00 91.19 94 ILE A N 1
ATOM 749 C CA . ILE A 1 94 ? -7.001 -2.152 9.162 1.00 91.19 94 ILE A CA 1
ATOM 750 C C . ILE A 1 94 ? -7.565 -0.879 9.796 1.00 91.19 94 ILE A C 1
ATOM 752 O O . ILE A 1 94 ? -7.614 -0.753 11.021 1.00 91.19 94 ILE A O 1
ATOM 756 N N . LEU A 1 95 ? -8.003 0.073 8.974 1.00 89.88 95 LEU A N 1
ATOM 757 C CA . LEU A 1 95 ? -8.412 1.407 9.420 1.00 89.88 95 LEU A CA 1
ATOM 758 C C . LEU A 1 95 ? -9.905 1.494 9.759 1.00 89.88 95 LEU A C 1
ATOM 760 O O . LEU A 1 95 ? -10.314 2.398 10.505 1.00 89.88 95 LEU A O 1
ATOM 764 N N . ARG A 1 96 ? -10.699 0.547 9.238 1.00 89.62 96 ARG A N 1
ATOM 765 C CA . ARG A 1 96 ? -12.161 0.465 9.368 1.00 89.62 96 ARG A CA 1
ATOM 766 C C . ARG A 1 96 ? -12.852 1.776 8.991 1.00 89.62 96 ARG A C 1
ATOM 768 O O . ARG A 1 96 ? -13.737 2.253 9.697 1.00 89.62 96 ARG A O 1
ATOM 775 N N . LEU A 1 97 ? -12.426 2.380 7.884 1.00 83.75 97 LEU A N 1
ATOM 776 C CA . LEU A 1 97 ? -12.960 3.648 7.377 1.00 83.75 97 LEU A CA 1
ATOM 777 C C . LEU A 1 97 ? -14.397 3.511 6.852 1.00 83.75 97 LEU A C 1
ATOM 779 O O . LEU A 1 97 ? -15.120 4.510 6.813 1.00 83.75 97 LEU A O 1
ATOM 783 N N . SER A 1 98 ? -14.800 2.285 6.504 1.00 71.56 98 SER A N 1
ATOM 784 C CA . SER A 1 98 ? -16.153 1.881 6.104 1.00 71.56 98 SER A CA 1
ATOM 785 C C . SER A 1 98 ? -17.083 1.566 7.284 1.00 71.56 98 SER A C 1
ATOM 787 O O . SER A 1 98 ? -18.302 1.514 7.102 1.00 71.56 98 SER A O 1
ATOM 789 N N . ALA A 1 99 ? -16.547 1.390 8.499 1.00 59.31 99 ALA A N 1
ATOM 790 C CA . ALA A 1 99 ? -17.342 1.080 9.682 1.00 59.31 99 ALA A CA 1
ATOM 791 C C . ALA A 1 99 ? -18.004 2.343 10.268 1.00 59.31 99 ALA A C 1
ATOM 793 O O . ALA A 1 99 ? -17.405 3.418 10.323 1.00 59.31 99 ALA A O 1
ATOM 794 N N . THR A 1 100 ? -19.269 2.174 10.664 1.00 50.25 100 THR A N 1
ATOM 795 C CA . THR A 1 100 ? -20.232 3.189 11.129 1.00 50.25 100 THR A CA 1
ATOM 796 C C . THR A 1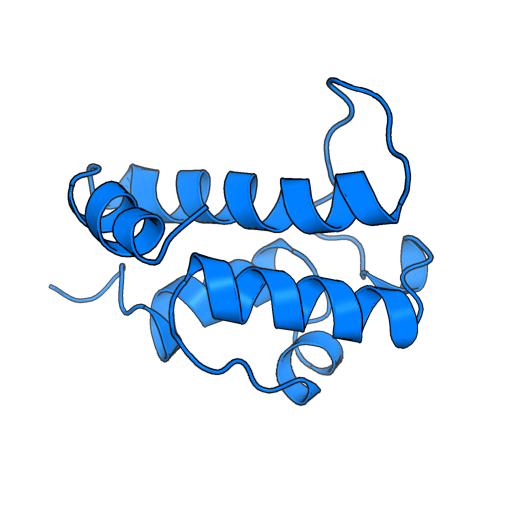 100 ? -19.699 4.141 12.195 1.00 50.25 100 THR A C 1
ATOM 798 O O . THR A 1 100 ? -19.215 3.656 13.236 1.00 50.25 100 THR A O 1
#